Protein AF-A0A6L5XV43-F1 (afdb_monomer_lite)

Secondary structure (DSSP, 8-state):
------PPPHHHHHHHHTT---HHHHHHHHHHHHH-HHHHHHHHHTS----PPPPTTHHHHHHHHHHHHHHHHS-S--S-HHHHHHHHHHHHHHHHHHHHHHHHHHHTT----TTHHHHTTSSSSSSTTHHHHHHHHHHHHHHHHHHHHHHHHHHHHHHHHHHHHTT--

Foldseek 3Di:
DDPPVDADDPVLLVCVVVVNDDPVRVVVNVVRLVVDVVNVVVSVVPDDPPDDDDDPCPVVVVVVVVVVVVVVVPDVPPPPPVVVVVVVVVVVVCVVVVVVVVVVCCVVPNDDPPPVVVVVVVDVPPDVPPPVVVVVVVVVVVVVVVVVVVVVVVVVVVVVVVVVVVVVD

Sequence (169 aa):
MSQNNTHITQEELTRFHNNRLSEQELTTFLQHIAECTYCADQFAESFEPVLIPAPANLKEQILTKAKQKERISKPFRQVSAKKQFFLYSTKVCVAMCGALILLFTISSGSRPTIQALKEKKASVQTQKELETTKSFTSSINTSMNAFATQINNHMSSIVSDTAREKNAQ

Structure (mmCIF, N/CA/C/O backbone):
data_AF-A0A6L5XV43-F1
#
_entry.id   AF-A0A6L5XV43-F1
#
loop_
_atom_site.group_PDB
_atom_site.id
_atom_site.type_symbol
_atom_site.label_atom_id
_atom_site.label_alt_id
_atom_site.label_comp_id
_atom_site.label_asym_id
_atom_site.label_entity_id
_atom_site.label_seq_id
_atom_site.pdbx_PDB_ins_code
_atom_site.Cartn_x
_atom_site.Cartn_y
_atom_site.Cartn_z
_atom_site.occupancy
_atom_site.B_iso_or_equiv
_atom_site.auth_seq_id
_atom_site.auth_comp_id
_atom_site.auth_asym_id
_atom_site.auth_atom_id
_atom_site.pdbx_PDB_model_num
ATOM 1 N N . MET A 1 1 ? -6.920 -16.457 24.632 1.00 36.28 1 MET A N 1
ATOM 2 C CA . MET A 1 1 ? -7.268 -15.431 23.628 1.00 36.28 1 MET A CA 1
ATOM 3 C C . MET A 1 1 ? -8.355 -14.579 24.250 1.00 36.28 1 MET A C 1
ATOM 5 O O . MET A 1 1 ? -9.499 -15.009 24.299 1.00 36.28 1 MET A O 1
ATOM 9 N N . SER A 1 2 ? -7.966 -13.479 24.893 1.00 35.44 2 SER A N 1
ATOM 10 C CA . SER A 1 2 ? -8.874 -12.665 25.701 1.00 35.44 2 SER A CA 1
ATOM 11 C C . SER A 1 2 ? -9.707 -11.773 24.788 1.00 35.44 2 SER A C 1
ATOM 13 O O . SER A 1 2 ? -9.230 -10.740 24.331 1.00 35.44 2 SER A O 1
ATOM 15 N N . GLN A 1 3 ? -10.934 -12.205 24.501 1.00 43.88 3 GLN A N 1
ATOM 16 C CA . GLN A 1 3 ? -11.962 -11.359 23.907 1.00 43.88 3 GLN A CA 1
ATOM 17 C C . GLN A 1 3 ? -12.446 -10.387 24.987 1.00 43.88 3 GLN A C 1
ATOM 19 O O . GLN A 1 3 ? -13.280 -10.732 25.821 1.00 43.88 3 GLN A O 1
ATOM 24 N N . ASN A 1 4 ? -11.886 -9.180 25.004 1.00 49.28 4 ASN A N 1
ATOM 25 C CA . ASN A 1 4 ? -12.561 -8.061 25.644 1.00 49.28 4 ASN A CA 1
ATOM 26 C C . ASN A 1 4 ? -13.640 -7.592 24.661 1.00 49.28 4 ASN A C 1
ATOM 28 O O . ASN A 1 4 ? -13.325 -7.151 23.560 1.00 49.28 4 ASN A O 1
ATOM 32 N N . ASN A 1 5 ? -14.905 -7.745 25.057 1.00 58.88 5 ASN A N 1
ATOM 33 C CA . ASN A 1 5 ? -16.124 -7.418 24.304 1.00 58.88 5 ASN A CA 1
ATOM 34 C C . ASN A 1 5 ? -16.328 -5.903 24.094 1.00 58.88 5 ASN A C 1
ATOM 36 O O . ASN A 1 5 ? -17.422 -5.379 24.294 1.00 58.88 5 ASN A O 1
ATOM 40 N N . THR A 1 6 ? -15.277 -5.170 23.751 1.00 84.88 6 THR A N 1
ATOM 41 C CA . THR A 1 6 ? -15.334 -3.731 23.510 1.00 84.88 6 THR A CA 1
ATOM 42 C C . THR A 1 6 ? -15.011 -3.484 22.048 1.00 84.88 6 THR A C 1
ATOM 44 O O . THR A 1 6 ? -13.868 -3.647 21.625 1.00 84.88 6 THR A O 1
ATOM 47 N N . HIS A 1 7 ? -16.043 -3.143 21.278 1.00 91.69 7 HIS A N 1
ATOM 48 C CA . HIS A 1 7 ? -15.901 -2.654 19.911 1.00 91.69 7 HIS A CA 1
ATOM 49 C C . HIS A 1 7 ? -15.145 -1.322 19.890 1.00 91.69 7 HIS A C 1
ATOM 51 O O . HIS A 1 7 ? -15.158 -0.580 20.874 1.00 91.69 7 HIS A O 1
ATOM 57 N N . ILE A 1 8 ? -14.544 -1.009 18.743 1.00 93.06 8 ILE A N 1
ATOM 58 C CA . ILE A 1 8 ? -13.938 0.299 18.482 1.00 93.06 8 ILE A CA 1
ATOM 59 C C . ILE A 1 8 ? -14.972 1.406 18.695 1.00 93.06 8 ILE A C 1
ATOM 61 O O . ILE A 1 8 ? -16.092 1.353 18.181 1.00 93.06 8 ILE A O 1
ATOM 65 N N . THR A 1 9 ? -14.573 2.424 19.445 1.00 92.56 9 THR A N 1
ATOM 66 C CA . THR A 1 9 ? -15.394 3.598 19.732 1.00 92.56 9 THR A CA 1
ATOM 67 C C . THR A 1 9 ? -15.321 4.634 18.608 1.00 92.56 9 THR A C 1
ATOM 69 O O . THR A 1 9 ? -14.361 4.697 17.836 1.00 92.56 9 THR A O 1
ATOM 72 N N . GLN A 1 10 ? -16.318 5.521 18.543 1.00 90.75 10 GLN A N 1
ATOM 73 C CA . GLN A 1 10 ? -16.316 6.626 17.578 1.00 90.75 10 GLN A CA 1
ATOM 74 C C . GLN A 1 10 ? -15.136 7.590 17.793 1.00 90.75 10 GLN A C 1
ATOM 76 O O . GLN A 1 10 ? -14.631 8.183 16.838 1.00 90.75 10 GLN A O 1
ATOM 81 N N . GLU A 1 11 ? -14.676 7.743 19.036 1.00 92.75 11 GLU A N 1
ATOM 82 C CA . GLU A 1 11 ? -13.503 8.553 19.362 1.00 92.75 11 GLU A CA 1
ATOM 83 C C . GLU A 1 11 ? -12.230 7.944 18.766 1.00 92.75 11 GLU A C 1
ATOM 85 O O . GLU A 1 11 ? -11.471 8.645 18.099 1.00 92.75 11 GLU A O 1
ATOM 90 N N . GLU A 1 12 ? -12.022 6.634 18.919 1.00 92.88 12 GLU A N 1
ATOM 91 C CA . GLU A 1 12 ? -10.884 5.924 18.322 1.00 92.88 12 GLU A CA 1
ATOM 92 C C . GLU A 1 12 ? -10.909 5.983 16.793 1.00 92.88 12 GLU A C 1
ATOM 94 O O . GLU A 1 12 ? -9.882 6.256 16.169 1.00 92.88 12 GLU A O 1
ATOM 99 N N . LEU A 1 13 ? -12.087 5.818 16.185 1.00 93.81 13 LEU A N 1
ATOM 100 C CA . LEU A 1 13 ? -12.273 5.962 14.742 1.00 93.81 13 LEU A CA 1
ATOM 101 C C . LEU A 1 13 ? -11.951 7.389 14.264 1.00 93.81 13 LEU A C 1
ATOM 103 O O . LEU A 1 13 ? -11.279 7.587 13.253 1.00 93.81 13 LEU A O 1
ATOM 107 N N . THR A 1 14 ? -12.354 8.404 15.029 1.00 93.94 14 THR A N 1
ATOM 108 C CA . THR A 1 14 ? -12.025 9.809 14.744 1.00 93.94 14 THR A CA 1
ATOM 109 C C . THR A 1 14 ? -10.527 10.076 14.902 1.00 93.94 14 THR A C 1
ATOM 111 O O . THR A 1 14 ? -9.929 10.799 14.101 1.00 93.94 14 THR A O 1
ATOM 114 N N . ARG A 1 15 ? -9.879 9.480 15.909 1.00 95.75 15 ARG A N 1
ATOM 115 C CA . ARG A 1 15 ? -8.423 9.557 16.087 1.00 95.75 15 ARG A CA 1
ATOM 116 C C . ARG A 1 15 ? -7.684 8.886 14.932 1.00 95.75 15 ARG A C 1
ATOM 118 O O . ARG A 1 15 ? -6.665 9.427 14.507 1.00 95.75 15 ARG A O 1
ATOM 125 N N . PHE A 1 16 ? -8.199 7.777 14.399 1.00 95.19 16 PHE A N 1
ATOM 126 C CA . PHE A 1 16 ? -7.664 7.141 13.194 1.00 95.19 16 PHE A CA 1
ATOM 127 C C . PHE A 1 16 ? -7.714 8.096 11.992 1.00 95.19 16 PHE A C 1
ATOM 129 O O . PHE A 1 16 ? -6.670 8.391 11.413 1.00 95.19 16 PHE A O 1
ATOM 136 N N . HIS A 1 17 ? -8.889 8.655 11.673 1.00 93.75 17 HIS A N 1
ATOM 137 C CA . HIS A 1 17 ? -9.064 9.580 10.537 1.00 93.75 17 HIS A CA 1
ATOM 138 C C . HIS A 1 17 ? -8.174 10.825 10.630 1.00 93.75 17 HIS A C 1
ATOM 140 O O . HIS A 1 17 ? -7.662 11.313 9.626 1.00 93.75 17 HIS A O 1
ATOM 146 N N . ASN A 1 18 ? -7.928 11.310 11.848 1.00 94.81 18 ASN A N 1
ATOM 147 C CA . ASN A 1 18 ? -7.061 12.461 12.104 1.00 94.81 18 ASN A CA 1
ATOM 148 C C . ASN A 1 18 ? -5.573 12.103 12.276 1.00 94.81 18 ASN A C 1
ATOM 150 O O . ASN A 1 18 ? -4.780 12.973 12.647 1.00 94.81 18 ASN A O 1
ATOM 154 N N . ASN A 1 19 ? -5.184 10.844 12.048 1.00 94.69 19 ASN A N 1
ATOM 155 C CA . ASN A 1 19 ? -3.818 10.343 12.221 1.00 94.69 19 ASN A CA 1
ATOM 156 C C . ASN A 1 19 ? -3.237 10.645 13.625 1.00 94.69 19 ASN A C 1
ATOM 158 O O . ASN A 1 19 ? -2.100 11.096 13.776 1.00 94.69 19 ASN A O 1
ATOM 162 N N . ARG A 1 20 ? -4.059 10.448 14.667 1.00 96.62 20 ARG A N 1
ATOM 163 C CA . ARG A 1 20 ? -3.762 10.697 16.096 1.00 96.62 20 ARG A CA 1
ATOM 164 C C . ARG A 1 20 ? -3.582 9.418 16.923 1.00 96.62 20 ARG A C 1
ATOM 166 O O . ARG A 1 20 ? -3.559 9.484 18.154 1.00 96.62 20 ARG A O 1
ATOM 173 N N . LEU A 1 21 ? -3.495 8.263 16.272 1.00 95.12 21 LEU A N 1
ATOM 174 C CA . LEU A 1 21 ? -3.107 7.011 16.918 1.00 95.12 21 LEU A CA 1
ATOM 175 C C . LEU A 1 21 ? -1.580 6.894 16.903 1.00 95.12 21 LEU A C 1
ATOM 177 O O . LEU A 1 21 ? -0.943 7.155 15.883 1.00 95.12 21 LEU A O 1
ATOM 181 N N . SER A 1 22 ? -0.991 6.503 18.030 1.00 95.62 22 SER A N 1
ATOM 182 C CA . SER A 1 22 ? 0.401 6.047 18.067 1.00 95.62 22 SER A CA 1
ATOM 183 C C . SER A 1 22 ? 0.563 4.731 17.295 1.00 95.62 22 SER A C 1
ATOM 185 O O . SER A 1 22 ? -0.415 4.048 17.002 1.00 95.62 22 SER A O 1
ATOM 187 N N . GLU A 1 23 ? 1.795 4.331 16.979 1.00 94.81 23 GLU A N 1
ATOM 188 C CA . GLU A 1 23 ? 2.070 3.094 16.225 1.00 94.81 23 GLU A CA 1
ATOM 189 C C . GLU A 1 23 ? 1.497 1.834 16.905 1.00 94.81 23 GLU A C 1
ATOM 191 O O . GLU A 1 23 ? 0.937 0.952 16.249 1.00 94.81 23 GLU A O 1
ATOM 196 N N . GLN A 1 24 ? 1.584 1.773 18.236 1.00 94.12 24 GLN A N 1
ATOM 197 C CA . GLN A 1 24 ? 1.055 0.660 19.026 1.00 94.12 24 GLN A CA 1
ATOM 198 C C . GLN A 1 24 ? -0.479 0.654 19.047 1.00 94.12 24 GLN A C 1
ATOM 200 O O . GLN A 1 24 ? -1.097 -0.399 18.864 1.00 94.12 24 GLN A O 1
ATOM 205 N N . GLU A 1 25 ? -1.103 1.823 19.221 1.00 93.50 25 GLU A N 1
ATOM 206 C CA . GLU A 1 25 ? -2.562 1.967 19.167 1.00 93.50 25 GLU A CA 1
ATOM 207 C C . GLU A 1 25 ? -3.096 1.644 17.769 1.00 93.50 25 GLU A C 1
ATOM 209 O O . GLU A 1 25 ? -4.079 0.922 17.649 1.00 93.50 25 GLU A O 1
ATOM 214 N N . LEU A 1 26 ? -2.420 2.106 16.713 1.00 95.88 26 LEU A N 1
ATOM 215 C CA . LEU A 1 26 ? -2.771 1.814 15.325 1.00 95.88 26 LEU A CA 1
ATOM 216 C C . LEU A 1 26 ? -2.716 0.312 15.044 1.00 95.88 26 LEU A C 1
ATOM 218 O O . LEU A 1 26 ? -3.638 -0.236 14.449 1.00 95.88 26 LEU A O 1
ATOM 222 N N . THR A 1 27 ? -1.656 -0.362 15.493 1.00 95.81 27 THR A N 1
ATOM 223 C CA . THR A 1 27 ? -1.520 -1.815 15.325 1.00 95.81 27 THR A CA 1
ATOM 224 C C . THR A 1 27 ? -2.657 -2.551 16.027 1.00 95.81 27 THR A C 1
ATOM 226 O O . THR A 1 27 ? -3.279 -3.427 15.435 1.00 95.81 27 THR A O 1
ATOM 229 N N . THR A 1 28 ? -2.975 -2.163 17.263 1.00 94.50 28 THR A N 1
ATOM 230 C CA . THR A 1 28 ? -4.061 -2.773 18.048 1.00 94.50 28 THR A CA 1
ATOM 231 C C . THR A 1 28 ? -5.428 -2.524 17.407 1.00 94.50 28 THR A C 1
ATOM 233 O O . THR A 1 28 ? -6.231 -3.445 17.277 1.00 94.50 28 THR A O 1
ATOM 236 N N . PHE A 1 29 ? -5.670 -1.297 16.947 1.00 94.94 29 PHE A N 1
ATOM 237 C CA . PHE A 1 29 ? -6.881 -0.890 16.239 1.00 94.94 29 PHE A CA 1
ATOM 238 C C . PHE A 1 29 ? -7.085 -1.700 14.949 1.00 94.94 29 PHE A C 1
ATOM 240 O O . PHE A 1 29 ? -8.150 -2.278 14.740 1.00 94.94 29 PHE A O 1
ATOM 247 N N . LEU A 1 30 ? -6.050 -1.808 14.107 1.00 95.88 30 LEU A N 1
ATOM 248 C CA . LEU A 1 30 ? -6.112 -2.574 12.858 1.00 95.88 30 LEU A CA 1
ATOM 249 C C . LEU A 1 30 ? -6.240 -4.082 13.108 1.00 95.88 30 LEU A C 1
ATOM 251 O O . LEU A 1 30 ? -6.970 -4.756 12.383 1.00 95.88 30 LEU A O 1
ATOM 255 N N . GLN A 1 31 ? -5.575 -4.606 14.141 1.00 95.19 31 GLN A N 1
ATOM 256 C CA . GLN A 1 31 ? -5.718 -6.003 14.548 1.00 95.19 31 GLN A CA 1
ATOM 257 C C . GLN A 1 31 ? -7.163 -6.305 14.965 1.00 95.19 31 GLN A C 1
ATOM 259 O O . GLN A 1 31 ? -7.720 -7.315 14.544 1.00 95.19 31 GLN A O 1
ATOM 264 N N . HIS A 1 32 ? -7.797 -5.411 15.728 1.00 94.56 32 HIS A N 1
ATOM 265 C CA . HIS A 1 32 ? -9.196 -5.569 16.116 1.00 94.56 32 HIS A CA 1
ATOM 266 C C . HIS A 1 32 ? -10.133 -5.556 14.901 1.00 94.56 32 HIS A C 1
ATOM 268 O O . HIS A 1 32 ? -11.011 -6.409 14.807 1.00 94.56 32 HIS A O 1
ATOM 274 N N . ILE A 1 33 ? -9.930 -4.644 13.941 1.00 95.25 33 ILE A N 1
ATOM 275 C CA . ILE A 1 33 ? -10.708 -4.611 12.687 1.00 95.25 33 ILE A CA 1
ATOM 276 C C . ILE A 1 33 ? -10.562 -5.921 11.903 1.00 95.25 33 ILE A C 1
ATOM 278 O O . ILE A 1 33 ? -11.536 -6.406 11.335 1.00 95.25 33 ILE A O 1
ATOM 282 N N . ALA A 1 34 ? -9.370 -6.520 11.888 1.00 95.50 34 ALA A N 1
ATOM 283 C CA . ALA A 1 34 ? -9.138 -7.790 11.204 1.00 95.50 34 ALA A CA 1
ATOM 284 C C . ALA A 1 34 ? -9.872 -8.980 11.855 1.00 95.50 34 ALA A C 1
ATOM 286 O O . ALA A 1 34 ? -10.181 -9.955 11.172 1.00 95.50 34 ALA A O 1
ATOM 287 N N . GLU A 1 35 ? -10.148 -8.911 13.160 1.00 94.00 35 GLU A N 1
ATOM 288 C CA . GLU A 1 35 ? -10.776 -9.987 13.938 1.00 94.00 35 GLU A CA 1
ATOM 289 C C . GLU A 1 35 ? -12.278 -9.763 14.200 1.00 94.00 35 GLU A C 1
ATOM 291 O O . GLU A 1 35 ? -13.003 -10.720 14.477 1.00 94.00 35 GLU A O 1
ATOM 296 N N . CYS A 1 36 ? -12.769 -8.522 14.101 1.00 94.88 36 CYS A N 1
ATOM 297 C CA . CYS A 1 36 ? -14.148 -8.139 14.403 1.00 94.88 36 CYS A CA 1
ATOM 298 C C . CYS A 1 36 ? -14.886 -7.650 13.149 1.00 94.88 36 CYS A C 1
ATOM 300 O O . CYS A 1 36 ? -14.711 -6.512 12.713 1.00 94.88 36 CYS A O 1
ATOM 302 N N . THR A 1 37 ? -15.783 -8.484 12.612 1.00 94.12 37 THR A N 1
ATOM 303 C CA . THR A 1 37 ? -16.577 -8.172 11.407 1.00 94.12 37 THR A CA 1
ATOM 304 C C . THR A 1 37 ? -17.415 -6.905 11.558 1.00 94.12 37 THR A C 1
ATOM 306 O O . THR A 1 37 ? -17.404 -6.063 10.670 1.00 94.12 37 THR A O 1
ATOM 309 N N . TYR A 1 38 ? -18.062 -6.714 12.711 1.00 93.88 38 TYR A N 1
ATOM 310 C CA . TYR A 1 38 ? -18.840 -5.505 12.994 1.00 93.88 38 TYR A CA 1
ATOM 311 C C . TYR A 1 38 ? -17.991 -4.229 12.888 1.00 93.88 38 TYR A C 1
ATOM 313 O O . TYR A 1 38 ? -18.397 -3.252 12.263 1.00 93.88 38 TYR A O 1
ATOM 321 N N . CYS A 1 39 ? -16.791 -4.231 13.474 1.00 95.19 39 CYS A N 1
ATOM 322 C CA . CYS A 1 39 ? -15.900 -3.077 13.394 1.00 95.19 39 CYS A CA 1
ATOM 323 C C . CYS A 1 39 ? -15.315 -2.886 11.991 1.00 95.19 39 CYS A C 1
ATOM 325 O O . CYS A 1 39 ? -15.054 -1.748 11.617 1.00 95.19 39 CYS A O 1
ATOM 327 N N . ALA A 1 40 ? -15.131 -3.957 11.215 1.00 95.00 40 ALA A N 1
ATOM 328 C CA . ALA A 1 40 ? -14.724 -3.862 9.816 1.00 95.00 40 ALA A CA 1
ATOM 329 C C . ALA A 1 40 ? -15.791 -3.190 8.945 1.00 95.00 40 ALA A C 1
ATOM 331 O O . ALA A 1 40 ? -15.450 -2.311 8.153 1.00 95.00 40 ALA A O 1
ATOM 332 N N . ASP A 1 41 ? -17.063 -3.542 9.142 1.00 93.75 41 ASP A N 1
ATOM 333 C CA . ASP A 1 41 ? -18.182 -2.922 8.429 1.00 93.75 41 ASP A CA 1
ATOM 334 C C . ASP A 1 41 ? -18.299 -1.434 8.797 1.00 93.75 41 ASP A C 1
ATOM 336 O O . ASP A 1 41 ? -18.247 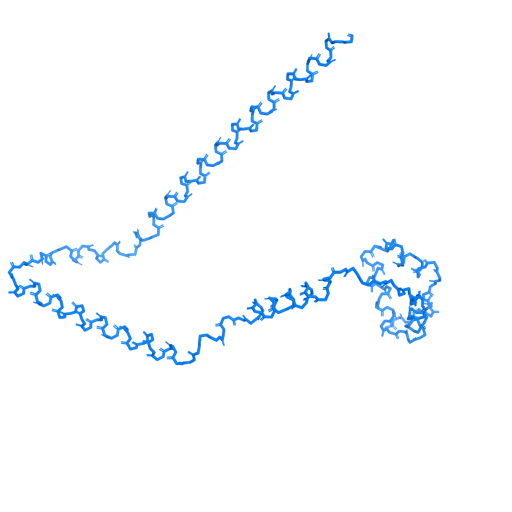-0.573 7.919 1.00 93.75 41 ASP A O 1
ATOM 340 N N . GLN A 1 42 ? -18.305 -1.109 10.097 1.00 92.56 42 GLN A N 1
ATOM 341 C CA . GLN A 1 42 ? -18.317 0.283 10.575 1.00 92.56 42 GLN A CA 1
ATOM 342 C C . GLN A 1 42 ? -17.116 1.094 10.064 1.00 92.56 42 GLN A C 1
ATOM 344 O O . GLN A 1 42 ? -17.238 2.274 9.735 1.00 92.56 42 GLN A O 1
ATOM 349 N N . PHE A 1 43 ? -15.934 0.478 9.999 1.00 94.56 43 PHE A N 1
ATOM 350 C CA . PHE A 1 43 ? -14.735 1.117 9.467 1.00 94.56 43 PHE A CA 1
ATOM 351 C C . PHE A 1 43 ? -14.866 1.405 7.969 1.00 94.56 43 PHE A C 1
ATOM 353 O O . PHE A 1 43 ? -14.519 2.503 7.536 1.00 94.56 43 PHE A O 1
ATOM 360 N N . ALA A 1 44 ? -15.395 0.463 7.185 1.00 92.50 44 ALA A N 1
ATOM 361 C CA . ALA A 1 44 ? -15.633 0.651 5.757 1.00 92.50 44 ALA A CA 1
ATOM 362 C C . ALA A 1 44 ? -16.658 1.764 5.489 1.00 92.50 44 ALA A C 1
ATOM 364 O O . ALA A 1 44 ? -16.420 2.618 4.635 1.00 92.50 44 ALA A O 1
ATOM 365 N N . GLU A 1 45 ? -17.749 1.799 6.257 1.00 91.38 45 GLU A N 1
ATOM 366 C CA . GLU A 1 45 ? -18.775 2.847 6.172 1.00 91.38 45 GLU A CA 1
ATOM 367 C C . GLU A 1 45 ? -18.255 4.230 6.583 1.00 91.38 45 GLU A C 1
ATOM 369 O O . GLU A 1 45 ? -18.768 5.248 6.125 1.00 91.38 45 GLU A O 1
ATOM 374 N N . SER A 1 46 ? -17.204 4.288 7.406 1.00 90.62 46 SER A N 1
ATOM 375 C CA . SER A 1 46 ? -16.617 5.555 7.852 1.00 90.62 46 SER A CA 1
ATOM 376 C C . SER A 1 46 ? -15.887 6.339 6.755 1.00 90.62 46 SER A C 1
ATOM 378 O O . SER A 1 46 ? -15.549 7.506 6.961 1.00 90.62 46 SER A O 1
ATOM 380 N N . PHE A 1 47 ? -15.624 5.725 5.598 1.00 88.81 47 PHE A N 1
ATOM 381 C CA . PHE A 1 47 ? -15.042 6.413 4.452 1.00 88.81 47 PHE A CA 1
ATOM 382 C C . PHE A 1 47 ? -16.142 7.014 3.580 1.00 88.81 47 PHE A C 1
ATOM 384 O O . PHE A 1 47 ? -16.818 6.310 2.831 1.00 88.81 47 PHE A O 1
ATOM 391 N N . GLU A 1 48 ? -16.272 8.339 3.607 1.00 77.50 48 GLU A N 1
ATOM 392 C CA . GLU A 1 48 ? -17.091 9.026 2.612 1.00 77.50 48 GLU A CA 1
ATOM 393 C C . GLU A 1 48 ? -16.441 8.907 1.221 1.00 77.50 48 GLU A C 1
ATOM 395 O O . GLU A 1 48 ? -15.238 9.164 1.075 1.00 77.50 48 GLU A O 1
ATOM 400 N N . PRO A 1 49 ? -17.204 8.567 0.164 1.00 69.12 49 PRO A N 1
ATOM 401 C CA . PRO A 1 49 ? -16.708 8.562 -1.204 1.00 69.12 49 PRO A CA 1
ATOM 402 C C . PRO A 1 49 ? -16.569 10.005 -1.705 1.00 69.12 49 PRO A C 1
ATOM 404 O O . PRO A 1 49 ? -17.331 10.477 -2.549 1.00 69.12 49 PRO A O 1
ATOM 407 N N . VAL A 1 50 ? -15.583 10.733 -1.187 1.00 74.75 50 VAL A N 1
ATOM 408 C CA . VAL A 1 50 ? -15.236 12.059 -1.692 1.00 74.75 50 VAL A CA 1
ATOM 409 C C . VAL A 1 50 ? -14.514 11.877 -3.026 1.00 74.75 50 VAL A C 1
ATOM 411 O O . VAL A 1 50 ? -13.302 11.672 -3.101 1.00 74.75 50 VAL A O 1
ATOM 414 N N . LEU A 1 51 ? -15.284 11.923 -4.110 1.00 79.88 51 LEU A N 1
ATOM 415 C CA . LEU A 1 51 ? -14.772 11.850 -5.474 1.00 79.88 51 LEU A CA 1
ATOM 416 C C . LEU A 1 51 ? -14.230 13.221 -5.890 1.00 79.88 51 LEU A C 1
ATOM 418 O O . LEU A 1 51 ? -14.946 14.047 -6.452 1.00 79.88 51 LEU A O 1
ATOM 422 N N . ILE A 1 52 ? -12.947 13.462 -5.627 1.00 85.19 52 ILE A N 1
ATOM 423 C CA . ILE A 1 52 ? -12.232 14.592 -6.229 1.00 85.19 52 ILE A CA 1
ATOM 424 C C . ILE A 1 52 ? -11.743 14.225 -7.639 1.00 85.19 52 ILE A C 1
ATOM 426 O O . ILE A 1 52 ? -11.280 13.100 -7.859 1.00 85.19 52 ILE A O 1
ATOM 430 N N . PRO A 1 53 ? -11.814 15.149 -8.615 1.00 84.94 53 PRO A N 1
ATOM 431 C CA . PRO A 1 53 ? -11.250 14.907 -9.933 1.00 84.94 53 PRO A CA 1
ATOM 432 C C . PRO A 1 53 ? -9.735 14.717 -9.819 1.00 84.94 53 PRO A C 1
ATOM 434 O O . PRO A 1 53 ? -9.034 15.496 -9.170 1.00 84.94 53 PRO A O 1
ATOM 437 N N . ALA A 1 54 ? -9.223 13.674 -10.470 1.00 86.50 54 ALA A N 1
ATOM 438 C CA . ALA A 1 54 ? -7.792 13.423 -10.502 1.00 86.50 54 ALA A CA 1
ATOM 439 C C . ALA A 1 54 ? -7.059 14.575 -11.224 1.00 86.50 54 ALA A C 1
ATOM 441 O O . ALA A 1 54 ? -7.508 15.004 -12.291 1.00 86.50 54 ALA A O 1
ATOM 442 N N . PRO A 1 55 ? -5.918 15.057 -10.698 1.00 87.25 55 PRO A N 1
ATOM 443 C CA . PRO A 1 55 ? -5.101 16.046 -11.390 1.00 87.25 55 PRO A CA 1
ATOM 444 C C . PRO A 1 55 ? -4.612 15.516 -12.747 1.00 87.25 55 PRO A C 1
ATOM 446 O O . PRO A 1 55 ? -4.415 14.310 -12.939 1.00 87.25 55 PRO A O 1
ATOM 449 N N . ALA A 1 56 ? -4.391 16.431 -13.694 1.00 87.81 56 ALA A N 1
ATOM 450 C CA . ALA A 1 56 ? -3.927 16.089 -15.035 1.00 87.81 56 ALA A CA 1
ATOM 451 C C . ALA A 1 56 ? -2.623 15.270 -14.992 1.00 87.81 56 A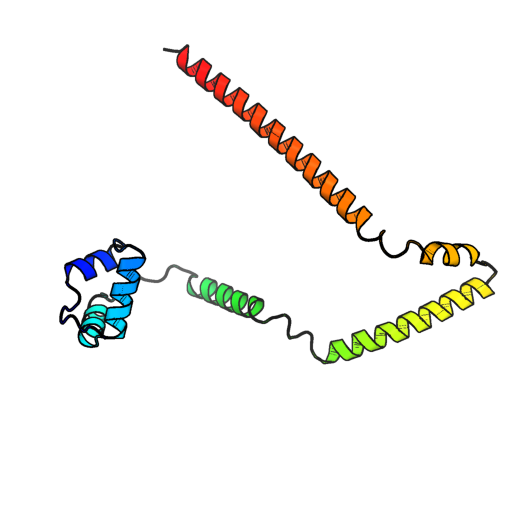LA A C 1
ATOM 453 O O . ALA A 1 56 ? -1.725 15.530 -14.190 1.00 87.81 56 ALA A O 1
ATOM 454 N N . ASN A 1 57 ? -2.505 14.289 -15.886 1.00 85.19 57 ASN A N 1
ATOM 455 C CA . ASN A 1 57 ? -1.356 13.387 -16.010 1.00 85.19 57 ASN A CA 1
ATOM 456 C C . ASN A 1 57 ? -1.099 12.435 -14.820 1.00 85.19 57 ASN A C 1
ATOM 458 O O . ASN A 1 57 ? -0.045 11.793 -14.775 1.00 85.19 57 ASN A O 1
ATOM 462 N N . LEU A 1 58 ? -2.000 12.327 -13.830 1.00 91.06 58 LEU A N 1
ATOM 463 C CA . LEU A 1 58 ? -1.802 11.421 -12.688 1.00 91.06 58 LEU A CA 1
ATOM 464 C C . LEU A 1 58 ? -1.732 9.952 -13.134 1.00 91.06 58 LEU A C 1
ATOM 466 O O . LEU A 1 58 ? -0.868 9.198 -12.685 1.00 91.06 58 LEU A O 1
ATOM 470 N N . LYS A 1 59 ? -2.608 9.555 -14.062 1.00 89.31 59 LYS A N 1
ATOM 471 C CA . LYS A 1 59 ? -2.666 8.196 -14.614 1.00 89.31 59 LYS A CA 1
ATOM 472 C C . LYS A 1 59 ? -1.344 7.815 -15.278 1.00 89.31 59 LYS A C 1
ATOM 474 O O . LYS A 1 59 ? -0.775 6.766 -14.982 1.00 89.31 59 LYS A O 1
ATOM 479 N N . GLU A 1 60 ? -0.839 8.672 -16.153 1.00 88.94 60 GLU A N 1
ATOM 480 C CA . GLU A 1 60 ? 0.381 8.459 -16.926 1.00 88.94 60 GLU A CA 1
ATOM 481 C C . GLU A 1 60 ? 1.595 8.359 -15.997 1.00 88.94 60 GLU A C 1
ATOM 483 O O . GLU A 1 60 ? 2.429 7.462 -16.155 1.00 88.94 60 GLU A O 1
ATOM 488 N N . GLN A 1 61 ? 1.666 9.223 -14.980 1.00 88.00 61 GLN A N 1
ATOM 489 C CA . GLN A 1 61 ? 2.738 9.214 -13.984 1.00 88.00 61 GLN A CA 1
ATOM 490 C C . GLN A 1 61 ? 2.722 7.950 -13.118 1.00 88.00 61 GLN A C 1
ATOM 492 O O . GLN A 1 61 ? 3.776 7.335 -12.923 1.00 88.00 61 GLN A O 1
ATOM 497 N N . ILE A 1 62 ? 1.550 7.518 -12.638 1.00 89.88 62 ILE A N 1
ATOM 498 C CA . ILE A 1 62 ? 1.412 6.277 -11.862 1.00 89.88 62 ILE A CA 1
ATOM 499 C C . ILE A 1 62 ? 1.798 5.072 -12.719 1.00 89.88 62 ILE A C 1
ATOM 501 O O . ILE A 1 62 ? 2.611 4.258 -12.287 1.00 89.88 62 ILE A O 1
ATOM 505 N N . LEU A 1 63 ? 1.281 4.967 -13.948 1.00 89.81 63 LEU A N 1
ATOM 506 C CA . LEU A 1 63 ? 1.592 3.853 -14.849 1.00 89.81 63 LEU A CA 1
ATOM 507 C C . LEU A 1 63 ? 3.082 3.790 -15.190 1.00 89.81 63 LEU A C 1
ATOM 509 O O . LEU A 1 63 ? 3.663 2.705 -15.240 1.00 89.81 63 LEU A O 1
ATOM 513 N N . THR A 1 64 ? 3.716 4.943 -15.398 1.00 88.25 64 THR A N 1
ATOM 514 C CA . THR A 1 64 ? 5.153 5.018 -15.677 1.00 88.25 64 THR A CA 1
ATOM 515 C C . THR A 1 64 ? 5.970 4.561 -14.467 1.00 88.25 64 THR A C 1
ATOM 517 O O . THR A 1 64 ? 6.841 3.700 -14.611 1.00 88.25 64 THR A O 1
ATOM 520 N N . LYS A 1 65 ? 5.649 5.048 -13.259 1.00 86.06 65 LYS A N 1
ATOM 521 C CA . LYS A 1 65 ? 6.333 4.647 -12.016 1.00 86.06 65 LYS A CA 1
ATOM 522 C C . LYS A 1 65 ? 6.071 3.185 -11.636 1.00 86.06 65 LYS A C 1
ATOM 524 O O . LYS A 1 65 ? 6.991 2.501 -11.194 1.00 86.06 65 LYS A O 1
ATOM 529 N N . ALA A 1 66 ? 4.862 2.668 -11.855 1.00 85.56 66 ALA A N 1
ATOM 530 C CA . ALA A 1 66 ? 4.523 1.265 -11.616 1.00 85.56 66 ALA A CA 1
ATOM 531 C C . ALA A 1 66 ? 5.314 0.328 -12.544 1.00 85.56 66 ALA A C 1
ATOM 533 O O . ALA A 1 66 ? 5.940 -0.624 -12.074 1.00 85.56 66 ALA A O 1
ATOM 534 N N . LYS A 1 67 ? 5.386 0.650 -13.844 1.00 78.94 67 LYS A N 1
ATOM 535 C CA . LYS A 1 67 ? 6.221 -0.080 -14.815 1.00 78.94 67 LYS A CA 1
ATOM 536 C C . LYS A 1 67 ? 7.710 0.008 -14.478 1.00 78.94 67 LYS A C 1
ATOM 538 O O . LYS A 1 67 ? 8.440 -0.963 -14.658 1.00 78.94 67 LYS A O 1
ATOM 543 N N . GLN A 1 68 ? 8.183 1.151 -13.983 1.00 75.31 68 GLN A N 1
ATOM 544 C CA . GLN A 1 68 ? 9.564 1.300 -13.519 1.00 75.31 68 GLN A CA 1
ATOM 545 C C . GLN A 1 68 ? 9.845 0.418 -12.294 1.00 75.31 68 GLN A C 1
ATOM 547 O O . GLN A 1 68 ? 10.863 -0.270 -12.272 1.00 75.31 68 GLN A O 1
ATOM 552 N N . LYS A 1 69 ? 8.933 0.368 -11.315 1.00 65.81 69 LYS A N 1
ATOM 553 C CA . LYS A 1 69 ? 9.044 -0.527 -10.154 1.00 65.81 69 LYS A CA 1
ATOM 554 C C . LYS A 1 69 ? 9.095 -1.994 -10.583 1.00 65.81 69 LYS A C 1
ATOM 556 O O . LYS A 1 69 ? 9.939 -2.722 -10.082 1.00 65.81 69 LYS A O 1
ATOM 561 N N . GLU A 1 70 ? 8.288 -2.400 -11.564 1.00 61.38 70 GLU A N 1
ATOM 562 C CA . GLU A 1 70 ? 8.321 -3.751 -12.146 1.00 61.38 70 GLU A CA 1
ATOM 563 C C . GLU A 1 70 ? 9.654 -4.070 -12.852 1.00 61.38 70 GLU A C 1
ATOM 565 O O . GLU A 1 70 ? 10.125 -5.207 -12.843 1.00 61.38 70 GLU A O 1
ATOM 570 N N . ARG A 1 71 ? 10.302 -3.065 -13.453 1.00 59.00 71 ARG A N 1
ATOM 571 C CA . ARG A 1 71 ? 11.638 -3.212 -14.056 1.00 59.00 71 ARG A CA 1
ATOM 572 C C . ARG A 1 71 ? 12.755 -3.341 -13.021 1.00 59.00 71 ARG A C 1
ATOM 574 O O . ARG A 1 71 ? 13.756 -3.977 -13.325 1.00 59.00 71 ARG A O 1
ATOM 581 N N . ILE A 1 72 ? 12.589 -2.745 -11.841 1.00 59.06 72 ILE A N 1
ATOM 582 C CA . ILE A 1 72 ? 13.569 -2.789 -10.744 1.00 59.06 72 ILE A CA 1
ATOM 583 C C . ILE A 1 72 ? 13.376 -4.050 -9.883 1.00 59.06 72 ILE A C 1
ATOM 585 O O . ILE A 1 72 ? 14.352 -4.625 -9.412 1.00 59.06 72 ILE A O 1
ATOM 589 N N . SER A 1 73 ? 12.131 -4.498 -9.686 1.00 56.62 73 SER A N 1
ATOM 590 C CA . SER A 1 73 ? 11.796 -5.675 -8.871 1.00 56.62 73 SER A CA 1
ATOM 591 C C . SER A 1 73 ? 11.950 -7.001 -9.607 1.00 56.62 73 SER A C 1
ATOM 593 O O . SER A 1 73 ? 12.087 -8.043 -8.967 1.00 56.62 73 SER A O 1
ATOM 595 N N . LYS A 1 74 ? 11.976 -6.991 -10.944 1.00 52.25 74 LYS A N 1
ATOM 596 C CA . LYS A 1 74 ? 12.573 -8.100 -11.679 1.00 52.25 74 LYS A CA 1
ATOM 597 C C . LYS A 1 74 ? 14.069 -8.045 -11.355 1.00 52.25 74 LYS A C 1
ATOM 599 O O . LYS A 1 74 ? 14.724 -7.117 -11.835 1.00 52.25 74 LYS A O 1
ATOM 604 N N . PRO A 1 75 ? 14.650 -9.010 -10.600 1.00 51.31 75 PRO A N 1
ATOM 605 C CA . PRO A 1 75 ? 16.097 -9.164 -10.646 1.00 51.31 75 PRO A CA 1
ATOM 606 C C . PRO A 1 75 ? 16.455 -9.254 -12.123 1.00 51.31 75 PRO A C 1
ATOM 608 O O . PRO A 1 75 ? 15.625 -9.698 -12.918 1.00 51.31 75 PRO A O 1
ATOM 611 N N . PHE A 1 76 ? 17.644 -8.808 -12.492 1.00 52.84 76 PHE A N 1
ATOM 612 C CA . PHE A 1 76 ? 18.246 -8.919 -13.817 1.00 52.84 76 PHE A CA 1
ATOM 613 C C . PHE A 1 76 ? 18.227 -10.382 -14.339 1.00 52.84 76 PHE A C 1
ATOM 615 O O . PHE A 1 76 ? 19.233 -11.065 -14.457 1.00 52.84 76 PHE A O 1
ATOM 622 N N . ARG A 1 77 ? 17.035 -10.902 -14.628 1.00 52.25 77 ARG A N 1
ATOM 623 C CA . ARG A 1 77 ? 16.661 -12.282 -14.949 1.00 52.25 77 ARG A CA 1
ATOM 624 C C . ARG A 1 77 ? 16.056 -12.307 -16.346 1.00 52.25 77 ARG A C 1
ATOM 626 O O . ARG A 1 77 ? 15.209 -13.125 -16.673 1.00 52.25 77 ARG A O 1
ATOM 633 N N . GLN A 1 78 ? 16.514 -11.378 -17.178 1.00 50.06 78 GLN A N 1
ATOM 634 C CA . GLN A 1 78 ? 16.459 -11.486 -18.626 1.00 50.06 78 GLN A CA 1
ATOM 635 C C . GLN A 1 78 ? 17.803 -11.098 -19.252 1.00 50.06 78 GLN A C 1
ATOM 637 O O . GLN A 1 78 ? 17.869 -10.570 -20.359 1.00 50.06 78 GLN A O 1
ATOM 642 N N . VAL A 1 79 ? 18.916 -11.477 -18.615 1.00 51.50 79 VAL A N 1
ATOM 643 C CA . VAL A 1 79 ? 20.024 -11.991 -19.429 1.00 51.50 79 VAL A CA 1
ATOM 644 C C . VAL A 1 79 ? 19.534 -13.325 -19.967 1.00 51.50 79 VAL A C 1
ATOM 646 O O . VAL A 1 79 ? 19.626 -14.353 -19.309 1.00 51.50 79 VAL A O 1
ATOM 649 N N . SER A 1 80 ? 18.876 -13.249 -21.125 1.00 53.78 80 SER A N 1
ATOM 650 C CA . SER A 1 80 ? 18.387 -14.378 -21.911 1.00 53.78 80 SER A CA 1
ATOM 651 C C . SER A 1 80 ? 19.386 -15.534 -21.837 1.00 53.78 80 SER A C 1
ATOM 653 O O . SER A 1 80 ? 20.572 -15.297 -22.061 1.00 53.78 80 SER A O 1
ATOM 655 N N . ALA A 1 81 ? 18.930 -16.763 -21.561 1.00 57.31 81 ALA A N 1
ATOM 656 C CA . ALA A 1 81 ? 19.763 -17.976 -21.505 1.00 57.31 81 ALA A CA 1
ATOM 657 C C . ALA A 1 81 ? 20.736 -18.100 -22.698 1.00 57.31 81 ALA A C 1
ATOM 659 O O . ALA A 1 81 ? 21.831 -18.644 -22.580 1.00 57.31 81 ALA A O 1
ATOM 660 N N . LYS A 1 82 ? 20.384 -17.485 -23.833 1.00 57.19 82 LYS A N 1
ATOM 661 C CA . LYS A 1 82 ? 21.231 -17.330 -25.019 1.00 57.19 82 LYS A CA 1
ATOM 662 C C . LYS A 1 82 ? 22.581 -16.655 -24.715 1.00 57.19 82 LYS A C 1
ATOM 664 O O . LYS A 1 82 ? 23.599 -17.106 -25.219 1.00 57.19 82 LYS A O 1
ATOM 669 N N . LYS A 1 83 ? 22.641 -15.631 -23.854 1.00 58.56 83 LYS A N 1
ATOM 670 C CA . LYS A 1 83 ? 23.887 -14.915 -23.511 1.00 58.56 83 LYS A CA 1
ATOM 671 C C . LYS A 1 83 ? 24.844 -15.723 -22.626 1.00 58.56 83 LYS A C 1
ATOM 673 O O . LYS A 1 83 ? 26.040 -15.455 -22.673 1.00 58.56 83 LYS A O 1
ATOM 678 N N . GLN A 1 84 ? 24.372 -16.719 -21.868 1.00 60.59 84 GLN A N 1
ATOM 679 C CA . GLN A 1 84 ? 25.259 -17.594 -21.086 1.00 60.59 84 GLN A CA 1
ATOM 680 C C . GLN A 1 84 ? 26.128 -18.469 -22.006 1.00 60.59 84 GLN A C 1
ATOM 682 O O . GLN A 1 84 ? 27.332 -18.584 -21.780 1.00 60.59 84 GLN A O 1
ATOM 687 N N . PHE A 1 85 ? 25.550 -18.988 -23.096 1.00 64.81 85 PHE A N 1
ATOM 688 C CA . PHE A 1 85 ? 26.297 -19.722 -24.126 1.00 64.81 85 PHE A CA 1
ATOM 689 C C . PHE A 1 85 ? 27.321 -18.833 -24.849 1.00 64.81 85 PHE A C 1
ATOM 691 O O . PHE A 1 85 ? 28.461 -19.250 -25.066 1.00 64.81 85 PHE A O 1
ATOM 698 N N . PHE A 1 86 ? 26.953 -17.584 -25.161 1.00 70.81 86 PHE A N 1
ATOM 699 C CA . PHE A 1 86 ? 27.877 -16.629 -25.783 1.00 70.81 86 PHE A CA 1
ATOM 700 C C . PHE A 1 86 ? 29.036 -16.243 -24.853 1.00 70.81 86 PHE A C 1
ATOM 702 O O . PHE A 1 86 ? 30.183 -16.258 -25.285 1.00 70.81 86 PHE A O 1
ATOM 709 N N . LEU A 1 87 ? 28.782 -15.964 -23.568 1.00 70.12 87 LEU A N 1
ATOM 710 C CA . LEU A 1 87 ? 29.840 -15.591 -22.618 1.00 70.12 87 LEU A CA 1
ATOM 711 C C . LEU A 1 87 ? 30.842 -16.727 -22.357 1.00 70.12 87 LEU A C 1
ATOM 713 O O . LEU A 1 87 ? 32.026 -16.455 -22.148 1.00 70.12 87 LEU A O 1
ATOM 717 N N . TYR A 1 88 ? 30.391 -17.986 -22.383 1.00 71.94 88 TYR A N 1
ATOM 718 C CA . TYR A 1 88 ? 31.280 -19.143 -22.256 1.00 71.94 88 TYR A CA 1
ATOM 719 C C . TYR A 1 88 ? 32.157 -19.324 -23.504 1.00 71.94 88 TYR A C 1
ATOM 721 O O . TYR A 1 88 ? 33.375 -19.450 -23.389 1.00 71.94 88 TYR A O 1
ATOM 729 N N . SER A 1 89 ? 31.558 -19.229 -24.694 1.00 77.62 89 SER A N 1
ATOM 730 C CA . SER A 1 89 ? 32.275 -19.360 -25.972 1.00 77.62 89 SER A CA 1
ATOM 731 C C . SER A 1 89 ? 33.315 -18.248 -26.166 1.00 77.62 89 SER A C 1
ATOM 733 O O . SER A 1 89 ? 34.434 -18.512 -26.605 1.00 77.62 89 SER A O 1
ATOM 735 N N . THR A 1 90 ? 33.007 -17.015 -25.743 1.00 83.31 90 THR A N 1
ATOM 736 C CA . THR A 1 90 ? 33.946 -15.885 -25.813 1.00 83.31 90 THR A CA 1
ATOM 737 C C . THR A 1 90 ? 35.210 -16.119 -24.986 1.00 83.31 90 THR A C 1
ATOM 739 O O . THR A 1 90 ? 36.286 -15.736 -25.434 1.00 83.31 90 THR A O 1
ATOM 742 N N . LYS A 1 91 ? 35.138 -16.777 -23.815 1.00 85.62 91 LYS A N 1
ATOM 743 C CA . LYS A 1 91 ? 36.346 -17.078 -23.019 1.00 85.62 91 LYS A CA 1
ATOM 744 C C . LYS A 1 91 ? 37.344 -17.936 -23.801 1.00 85.62 91 LYS A C 1
ATOM 746 O O . LYS A 1 91 ? 38.540 -17.654 -23.771 1.00 85.62 91 LYS A O 1
ATOM 751 N N . VAL A 1 92 ? 36.846 -18.952 -24.505 1.00 88.56 92 VAL A N 1
ATOM 752 C CA . VAL A 1 92 ? 37.679 -19.871 -25.290 1.00 88.56 92 VAL A CA 1
ATOM 753 C C . VAL A 1 92 ? 38.253 -19.161 -26.514 1.00 88.56 92 VAL A C 1
ATOM 755 O O . VAL A 1 92 ? 39.458 -19.234 -26.736 1.00 88.56 92 VAL A O 1
ATOM 758 N N . CYS A 1 93 ? 37.435 -18.399 -27.250 1.00 89.44 93 CYS A N 1
ATOM 759 C CA . CYS A 1 93 ? 37.906 -17.621 -28.398 1.00 89.44 93 CYS A CA 1
ATOM 760 C C . CYS A 1 93 ? 38.968 -16.584 -28.001 1.00 89.44 93 CYS A C 1
ATOM 762 O O . CYS A 1 93 ? 39.977 -16.458 -28.684 1.00 89.44 93 CYS A O 1
ATOM 764 N N . VAL A 1 94 ? 38.790 -15.880 -26.877 1.00 93.81 94 VAL A N 1
ATOM 765 C CA . VAL A 1 94 ? 39.774 -14.903 -26.379 1.00 93.81 94 VAL A CA 1
ATOM 766 C C . VAL A 1 94 ? 41.086 -15.586 -25.987 1.00 93.81 94 VAL A C 1
ATOM 768 O O . VAL A 1 94 ? 42.150 -15.063 -26.308 1.00 93.81 94 VAL A O 1
ATOM 771 N N . ALA A 1 95 ? 41.037 -16.757 -25.344 1.00 91.12 95 ALA A N 1
ATOM 772 C CA . ALA A 1 95 ? 42.240 -17.519 -25.006 1.00 91.12 95 ALA A CA 1
ATOM 773 C C . ALA A 1 95 ? 42.975 -18.027 -26.259 1.00 91.12 95 ALA A C 1
ATOM 775 O O . ALA A 1 95 ? 44.192 -17.887 -26.347 1.00 91.12 95 ALA A O 1
ATOM 776 N N . MET A 1 96 ? 42.236 -18.554 -27.242 1.00 94.38 96 MET A N 1
ATOM 777 C CA . MET A 1 96 ? 42.770 -18.988 -28.539 1.00 94.38 96 MET A CA 1
ATOM 778 C C . MET A 1 96 ? 43.426 -17.830 -29.294 1.00 94.38 96 MET A C 1
ATOM 780 O O . MET A 1 96 ? 44.606 -17.906 -29.626 1.00 94.38 96 MET A O 1
ATOM 784 N N . CYS A 1 97 ? 4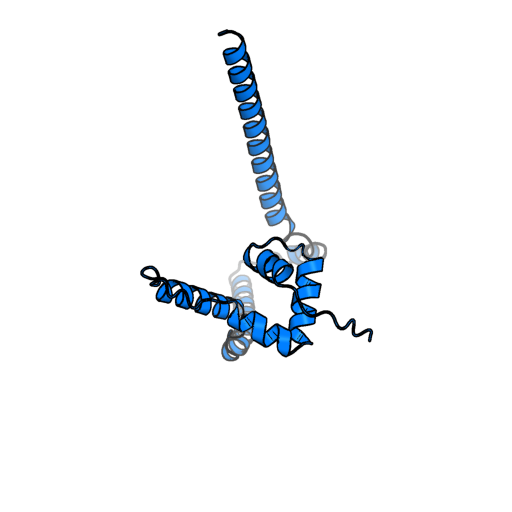2.706 -16.724 -29.496 1.00 92.12 97 CYS A N 1
ATOM 785 C CA . CYS A 1 97 ? 43.257 -15.534 -30.140 1.00 92.12 97 CYS A CA 1
ATOM 786 C C . CYS A 1 97 ? 44.465 -14.988 -29.367 1.00 92.12 97 CYS A C 1
ATOM 788 O O . CYS A 1 97 ? 45.467 -14.640 -29.978 1.00 92.12 97 CYS A O 1
ATOM 790 N N . GLY A 1 98 ? 44.412 -14.962 -28.031 1.00 93.12 98 GLY A N 1
ATOM 791 C CA . GLY A 1 98 ? 45.526 -14.528 -27.188 1.00 93.12 98 GLY A CA 1
ATOM 792 C C . GLY A 1 98 ? 46.770 -15.405 -27.340 1.00 93.12 98 GLY A C 1
ATOM 793 O O . GLY A 1 98 ? 47.874 -14.877 -27.452 1.00 93.12 98 GLY A O 1
ATOM 794 N N . ALA A 1 99 ? 46.604 -16.728 -27.404 1.00 89.88 99 ALA A N 1
ATOM 795 C CA . ALA A 1 99 ? 47.700 -17.664 -27.637 1.00 89.88 99 ALA A CA 1
ATOM 796 C C . ALA A 1 99 ? 48.307 -17.493 -29.035 1.00 89.88 99 ALA A C 1
ATOM 798 O O . ALA A 1 99 ? 49.527 -17.478 -29.162 1.00 89.88 99 ALA A O 1
ATOM 799 N N . LEU A 1 100 ? 47.476 -17.305 -30.065 1.00 90.44 100 LEU A N 1
ATOM 800 C CA . LEU A 1 100 ? 47.941 -17.058 -31.433 1.00 90.44 100 LEU A CA 1
ATOM 801 C C . LEU A 1 100 ? 48.683 -15.724 -31.552 1.00 90.44 100 LEU A C 1
ATOM 803 O O . LEU A 1 100 ? 49.753 -15.680 -32.151 1.00 90.44 100 LEU A O 1
ATOM 807 N N . ILE A 1 101 ? 48.163 -14.659 -30.935 1.00 90.06 101 ILE A N 1
ATOM 808 C CA . ILE A 1 101 ? 48.836 -13.356 -30.875 1.00 90.06 101 ILE A CA 1
ATOM 809 C C . ILE A 1 101 ? 50.184 -13.499 -30.164 1.00 90.06 101 ILE A C 1
ATOM 811 O O . ILE A 1 101 ? 51.189 -13.023 -30.679 1.00 90.06 101 ILE A O 1
ATOM 815 N N . LEU A 1 102 ? 50.233 -14.189 -29.019 1.00 86.44 102 LEU A N 1
ATOM 816 C CA . LEU A 1 102 ? 51.474 -14.419 -28.276 1.00 86.44 102 LEU A CA 1
ATOM 817 C C . LEU A 1 102 ? 52.490 -15.248 -29.078 1.00 86.44 102 LEU A C 1
ATOM 819 O O . LEU A 1 102 ? 53.681 -14.950 -29.071 1.00 86.44 102 LEU A O 1
ATOM 823 N N . LEU A 1 103 ? 52.038 -16.286 -29.781 1.00 85.25 103 LEU A N 1
ATOM 824 C CA . LEU A 1 103 ? 52.905 -17.114 -30.616 1.00 85.25 103 LEU A CA 1
ATOM 825 C C . LEU A 1 103 ? 53.461 -16.305 -31.796 1.00 85.25 103 LEU A C 1
ATOM 827 O O . LEU A 1 103 ? 54.647 -16.392 -32.111 1.00 85.25 103 LEU A O 1
ATOM 831 N N . PHE A 1 104 ? 52.615 -15.479 -32.412 1.00 84.25 104 PHE A N 1
ATOM 832 C CA . PHE A 1 104 ? 52.989 -14.618 -33.525 1.00 84.25 104 PHE A CA 1
ATOM 833 C C . PHE A 1 104 ? 53.975 -13.520 -33.105 1.00 84.25 104 PHE A C 1
ATOM 835 O O . PHE A 1 104 ? 54.932 -13.261 -33.835 1.00 84.25 104 PHE A O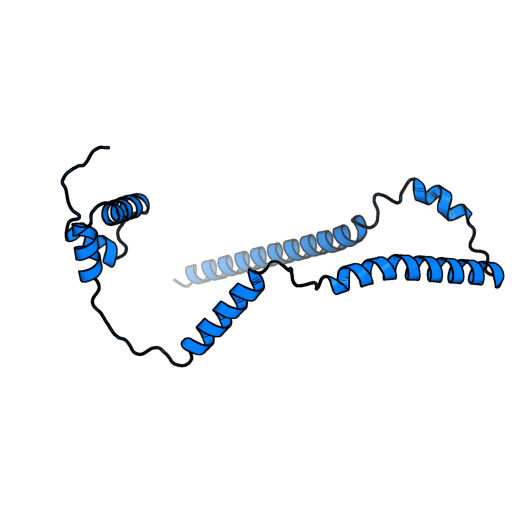 1
ATOM 842 N N . THR A 1 105 ? 53.811 -12.911 -31.925 1.00 77.44 105 THR A N 1
ATOM 843 C CA . THR A 1 105 ? 54.758 -11.903 -31.412 1.00 77.44 105 THR A CA 1
ATOM 844 C C . THR A 1 105 ? 56.123 -12.510 -31.090 1.00 77.44 105 THR A C 1
ATOM 846 O O . THR A 1 105 ? 57.145 -11.943 -31.471 1.00 77.44 105 THR A O 1
ATOM 849 N N . ILE A 1 106 ? 56.159 -13.710 -30.498 1.00 75.31 106 ILE A N 1
ATOM 850 C CA . ILE A 1 106 ? 57.411 -14.444 -30.248 1.00 75.31 106 ILE A CA 1
ATOM 851 C C . ILE A 1 106 ? 58.092 -14.840 -31.569 1.00 75.31 106 ILE A C 1
ATOM 853 O O . ILE A 1 106 ? 59.312 -14.721 -31.689 1.00 75.31 106 ILE A O 1
ATOM 857 N N . SER A 1 107 ? 57.318 -15.282 -32.567 1.00 71.88 107 SER A N 1
ATOM 858 C CA . SER A 1 107 ? 57.835 -15.687 -33.882 1.00 71.88 107 SER A CA 1
ATOM 859 C C . SER A 1 107 ? 58.305 -14.509 -34.740 1.00 71.88 107 SER A C 1
ATOM 861 O O . SER A 1 107 ? 59.203 -14.681 -35.557 1.00 71.88 107 SER A O 1
ATOM 863 N N . SER A 1 108 ? 57.734 -13.315 -34.556 1.00 68.50 108 SER A N 1
ATOM 864 C CA . SER A 1 108 ? 58.075 -12.102 -35.321 1.00 68.50 108 SER A CA 1
ATOM 865 C C . SER A 1 108 ? 59.296 -11.353 -34.759 1.00 68.50 108 SER A C 1
ATOM 867 O O . SER A 1 108 ? 59.529 -10.195 -35.092 1.00 68.50 108 SER A O 1
ATOM 869 N N . GLY A 1 109 ? 60.088 -12.001 -33.895 1.00 62.94 109 GLY A N 1
ATOM 870 C CA . GLY A 1 109 ? 61.382 -11.499 -33.421 1.00 62.94 109 GLY A CA 1
ATOM 871 C C . GLY A 1 109 ? 61.332 -10.571 -32.204 1.00 62.94 109 GLY A C 1
ATOM 872 O O . GLY A 1 109 ? 62.384 -10.213 -31.678 1.00 62.94 109 GLY A O 1
ATOM 873 N N . SER A 1 110 ? 60.153 -10.226 -31.683 1.00 60.09 110 SER A N 1
ATOM 874 C CA . SER A 1 110 ? 60.026 -9.463 -30.436 1.00 60.09 110 SER A CA 1
ATOM 875 C C . SER A 1 110 ? 59.846 -10.416 -29.256 1.00 60.09 110 SER A C 1
ATOM 877 O O . SER A 1 110 ? 58.745 -10.626 -28.769 1.00 60.09 110 SER A O 1
ATOM 879 N N . ARG A 1 111 ? 60.945 -11.024 -28.789 1.00 58.03 111 ARG A N 1
ATOM 880 C CA . ARG A 1 111 ? 60.977 -11.857 -27.572 1.00 58.03 111 ARG A CA 1
ATOM 881 C C . ARG A 1 111 ? 60.585 -11.017 -26.342 1.00 58.03 111 ARG A C 1
ATOM 883 O O . ARG A 1 111 ? 61.415 -10.221 -25.901 1.00 58.03 111 ARG A O 1
ATOM 890 N N . PRO A 1 112 ? 59.405 -11.193 -25.715 1.00 59.47 112 PRO A N 1
ATOM 891 C CA . PRO A 1 112 ? 59.198 -10.645 -24.388 1.00 59.47 112 PRO A CA 1
ATOM 892 C C . PRO A 1 112 ? 59.920 -11.565 -23.399 1.00 59.47 112 PRO A C 1
ATOM 894 O O . PRO A 1 112 ? 59.653 -12.764 -23.329 1.00 59.47 112 PRO A O 1
ATOM 897 N N . THR A 1 113 ? 60.872 -11.021 -22.651 1.00 53.09 113 THR A N 1
ATOM 898 C CA . THR A 1 113 ? 61.604 -11.726 -21.596 1.00 53.09 113 THR A CA 1
ATOM 899 C C . THR A 1 113 ? 60.633 -12.361 -20.588 1.00 53.09 113 THR A C 1
ATOM 901 O O . THR A 1 113 ? 60.087 -11.698 -19.708 1.00 53.09 113 THR A O 1
ATOM 904 N N . ILE A 1 114 ? 60.447 -13.683 -20.689 1.00 54.31 114 ILE A N 1
ATOM 905 C CA . ILE A 1 114 ? 59.617 -14.535 -19.810 1.00 54.31 114 ILE A CA 1
ATOM 906 C C . ILE A 1 114 ? 60.178 -14.612 -18.366 1.00 54.31 114 ILE A C 1
ATOM 908 O O . ILE A 1 114 ? 59.659 -15.339 -17.529 1.00 54.31 114 ILE A O 1
ATOM 912 N N . GLN A 1 115 ? 61.212 -13.845 -18.003 1.00 48.22 115 GLN A N 1
ATOM 913 C CA . GLN A 1 115 ? 61.668 -13.763 -16.606 1.00 48.22 115 GLN A CA 1
ATOM 914 C C . GLN A 1 115 ? 60.754 -12.892 -15.724 1.00 48.22 115 GLN A C 1
ATOM 916 O O . GLN A 1 115 ? 60.688 -13.123 -14.521 1.00 48.22 115 GLN A O 1
ATOM 921 N N . ALA A 1 116 ? 59.935 -11.999 -16.295 1.00 48.53 116 ALA A N 1
ATOM 922 C CA . ALA A 1 116 ? 59.032 -11.140 -15.514 1.00 48.53 116 ALA A CA 1
ATOM 923 C C . ALA A 1 116 ? 57.733 -11.828 -15.023 1.00 48.53 116 ALA A C 1
ATOM 925 O O . ALA A 1 116 ? 56.979 -11.250 -14.240 1.00 48.53 116 ALA A O 1
ATOM 926 N N . LEU A 1 117 ? 57.439 -13.062 -15.462 1.00 47.75 117 LEU A N 1
ATOM 927 C CA . LEU A 1 117 ? 56.225 -13.797 -15.059 1.00 47.75 117 LEU A CA 1
ATOM 928 C C . LEU A 1 117 ? 56.435 -14.729 -13.856 1.00 47.75 117 LEU A C 1
ATOM 930 O O . LEU A 1 117 ? 55.451 -15.171 -13.260 1.00 47.75 117 LEU A O 1
ATOM 934 N N . LYS A 1 118 ? 57.687 -15.021 -13.475 1.00 45.31 118 LYS A N 1
ATOM 935 C CA . LYS A 1 118 ? 57.980 -15.875 -12.312 1.00 45.31 118 LYS A CA 1
ATOM 936 C C . LYS A 1 118 ? 57.907 -15.094 -10.996 1.00 45.31 118 LYS A C 1
ATOM 938 O O . LYS A 1 118 ? 57.425 -15.634 -10.007 1.00 45.31 118 LYS A O 1
ATOM 943 N N . GLU A 1 119 ? 58.256 -13.808 -11.008 1.00 43.91 119 GLU A N 1
ATOM 944 C CA . GLU A 1 119 ? 58.123 -12.926 -9.837 1.00 43.91 119 GLU A CA 1
ATOM 945 C C . GLU A 1 119 ? 56.689 -12.405 -9.642 1.00 43.91 119 GLU A C 1
ATOM 947 O O . GLU A 1 119 ? 56.245 -12.209 -8.512 1.00 43.91 119 GLU A O 1
ATOM 952 N N . LYS A 1 120 ? 55.889 -12.299 -10.712 1.00 44.12 120 LYS A N 1
ATOM 953 C CA . LYS A 1 120 ? 54.478 -11.883 -10.613 1.00 44.12 120 LYS A CA 1
ATOM 954 C C . LYS A 1 120 ? 53.514 -12.952 -10.086 1.00 44.12 120 LYS A C 1
ATOM 956 O O . LYS A 1 120 ? 52.336 -12.663 -9.934 1.00 44.12 120 LYS A O 1
ATOM 961 N N . LYS A 1 121 ? 53.955 -14.170 -9.752 1.00 40.75 121 LYS A N 1
ATOM 962 C CA . LYS A 1 121 ? 53.099 -15.124 -9.013 1.00 40.75 121 LYS A CA 1
ATOM 963 C C . LYS A 1 121 ? 53.182 -14.978 -7.491 1.00 40.75 121 LYS A C 1
ATOM 965 O O . LYS A 1 121 ? 52.324 -15.525 -6.811 1.00 40.75 121 LYS A O 1
ATOM 970 N N . ALA A 1 122 ? 54.123 -14.187 -6.971 1.00 42.16 122 ALA A N 1
ATOM 971 C CA . ALA A 1 122 ? 54.173 -13.835 -5.550 1.00 42.16 122 ALA A CA 1
ATOM 972 C C . ALA A 1 122 ? 53.447 -12.510 -5.215 1.00 42.16 122 ALA A C 1
ATOM 974 O O . ALA A 1 122 ? 53.394 -12.131 -4.052 1.00 42.16 122 ALA A O 1
ATOM 975 N N . SER A 1 123 ? 52.871 -11.803 -6.201 1.00 40.47 123 SER A N 1
ATOM 976 C CA . SER A 1 123 ? 52.278 -10.465 -5.989 1.00 40.47 123 SER A CA 1
ATOM 977 C C . SER A 1 123 ? 51.027 -10.130 -6.827 1.00 40.47 123 SER A C 1
ATOM 979 O O . SER A 1 123 ? 50.602 -8.979 -6.863 1.00 40.47 123 SER A O 1
ATOM 981 N N . VAL A 1 124 ? 50.385 -11.099 -7.496 1.00 46.91 124 VAL A N 1
ATOM 982 C CA . VAL A 1 124 ? 49.178 -10.849 -8.333 1.00 46.91 124 VAL A CA 1
ATOM 983 C C . VAL A 1 124 ? 47.842 -11.001 -7.586 1.00 46.91 124 VAL A C 1
ATOM 985 O O . VAL A 1 124 ? 46.786 -10.668 -8.122 1.00 46.91 124 VAL A O 1
ATOM 988 N N . GLN A 1 125 ? 47.867 -11.367 -6.307 1.00 45.41 125 GLN A N 1
ATOM 989 C CA . GLN A 1 125 ? 46.776 -11.057 -5.383 1.00 45.41 125 GLN A CA 1
ATOM 990 C C . GLN A 1 125 ? 47.242 -9.837 -4.585 1.00 45.41 125 GLN A C 1
ATOM 992 O O . GLN A 1 125 ? 48.252 -9.936 -3.900 1.00 45.41 125 GLN A O 1
ATOM 997 N N . THR A 1 126 ? 46.551 -8.697 -4.703 1.00 48.00 126 THR A N 1
ATOM 998 C CA . THR A 1 126 ? 46.916 -7.356 -4.168 1.00 48.00 126 THR A CA 1
ATOM 999 C C . THR A 1 126 ? 47.608 -6.422 -5.173 1.00 48.00 126 THR A C 1
ATOM 1001 O O . THR A 1 126 ? 48.743 -6.023 -4.970 1.00 48.00 126 THR A O 1
ATOM 1004 N N . GLN A 1 127 ? 46.927 -6.002 -6.250 1.00 46.94 127 GLN A N 1
ATOM 1005 C CA . GLN A 1 127 ? 47.261 -4.703 -6.884 1.00 46.94 127 GLN A CA 1
ATOM 1006 C C . GLN A 1 127 ? 46.179 -4.102 -7.795 1.00 46.94 127 GLN A C 1
ATOM 1008 O O . GLN A 1 127 ? 46.248 -2.915 -8.093 1.00 46.94 127 GLN A O 1
ATOM 1013 N N . LYS A 1 128 ? 45.128 -4.842 -8.183 1.00 40.75 128 LYS A N 1
ATOM 1014 C CA . LYS A 1 128 ? 43.981 -4.229 -8.888 1.00 40.75 128 LYS A CA 1
ATOM 1015 C C . LYS A 1 128 ? 42.991 -3.520 -7.948 1.00 40.75 128 LYS A C 1
ATOM 1017 O O . LYS A 1 128 ? 42.180 -2.731 -8.410 1.00 40.75 128 LYS A O 1
ATOM 1022 N N . GLU A 1 129 ? 43.081 -3.766 -6.642 1.00 44.72 129 GLU A N 1
ATOM 1023 C CA . GLU A 1 129 ? 42.232 -3.122 -5.632 1.00 44.72 129 GLU A CA 1
ATOM 1024 C C . GLU A 1 129 ? 42.836 -1.819 -5.084 1.00 44.72 129 GLU A C 1
ATOM 1026 O O . GLU A 1 129 ? 42.096 -0.987 -4.577 1.00 44.72 129 GLU A O 1
ATOM 1031 N N . LEU A 1 130 ? 44.150 -1.583 -5.225 1.00 47.41 130 LEU A N 1
ATOM 1032 C CA . LEU A 1 130 ? 44.837 -0.472 -4.548 1.00 47.41 130 LEU A CA 1
ATOM 1033 C C . LEU A 1 130 ? 44.862 0.847 -5.343 1.00 47.41 130 LEU A C 1
ATOM 1035 O O . LEU A 1 130 ? 44.843 1.914 -4.743 1.00 47.41 130 LEU A O 1
ATOM 1039 N N . GLU A 1 131 ? 44.869 0.820 -6.675 1.00 44.34 131 GLU A N 1
ATOM 1040 C CA . GLU A 1 131 ? 44.907 2.065 -7.466 1.00 44.34 131 GLU A CA 1
ATOM 1041 C C . GLU A 1 131 ? 43.530 2.748 -7.533 1.00 44.34 131 GLU A C 1
ATOM 1043 O O . GLU A 1 131 ? 43.429 3.970 -7.442 1.00 44.34 131 GLU A O 1
ATOM 1048 N N . THR A 1 132 ? 42.446 1.965 -7.593 1.00 50.66 132 THR A N 1
ATOM 1049 C CA . THR A 1 132 ? 41.072 2.496 -7.579 1.00 50.66 132 THR A CA 1
ATOM 1050 C C . THR A 1 132 ? 40.646 2.937 -6.177 1.00 50.66 132 THR A C 1
ATOM 1052 O O . THR A 1 132 ? 39.941 3.933 -6.040 1.00 50.66 132 THR A O 1
ATOM 1055 N N . THR A 1 133 ? 41.109 2.256 -5.119 1.00 52.53 133 THR A N 1
ATOM 1056 C CA . THR A 1 133 ? 40.851 2.692 -3.734 1.00 52.53 133 THR A CA 1
ATOM 1057 C C . THR A 1 133 ? 41.708 3.888 -3.338 1.00 52.53 133 THR A C 1
ATOM 1059 O O . THR A 1 133 ? 41.182 4.774 -2.673 1.00 52.53 133 THR A O 1
ATOM 1062 N N . LYS A 1 134 ? 42.969 4.005 -3.787 1.00 56.03 134 LYS A N 1
ATOM 1063 C CA . LYS A 1 134 ? 43.772 5.226 -3.580 1.00 56.03 134 LYS A CA 1
ATOM 1064 C C . LYS A 1 134 ? 43.145 6.444 -4.253 1.00 56.03 134 LYS A C 1
ATOM 1066 O O . LYS A 1 134 ? 43.038 7.475 -3.597 1.00 56.03 134 LYS A O 1
ATOM 1071 N N . SER A 1 135 ? 42.691 6.330 -5.509 1.00 59.78 135 SER A N 1
ATOM 1072 C CA . SER A 1 135 ? 42.057 7.458 -6.213 1.00 59.78 135 SER A CA 1
ATOM 1073 C C . SER A 1 135 ? 40.702 7.835 -5.607 1.00 59.78 135 SER A C 1
ATOM 1075 O O . SER A 1 135 ? 40.334 9.007 -5.584 1.00 59.78 135 SER A O 1
ATOM 1077 N N . PHE A 1 136 ? 39.954 6.854 -5.098 1.00 73.25 136 PHE A N 1
ATOM 1078 C CA . PHE A 1 136 ? 38.676 7.089 -4.432 1.00 73.25 136 PHE A CA 1
ATOM 1079 C C . PHE A 1 136 ? 38.859 7.695 -3.033 1.00 73.25 136 PHE A C 1
ATOM 1081 O O . PHE A 1 136 ? 38.191 8.664 -2.686 1.00 73.25 136 PHE A O 1
ATOM 1088 N N . THR A 1 137 ? 39.819 7.190 -2.256 1.00 78.62 137 THR A N 1
ATOM 1089 C CA . THR A 1 137 ? 40.118 7.679 -0.899 1.00 78.62 137 THR A CA 1
ATOM 1090 C C . THR A 1 137 ? 40.693 9.090 -0.932 1.00 78.62 137 THR A C 1
ATOM 1092 O O . THR A 1 137 ? 40.302 9.926 -0.120 1.00 78.62 137 THR A O 1
ATOM 1095 N N . SER A 1 138 ? 41.572 9.398 -1.893 1.00 72.88 138 SER A N 1
ATOM 1096 C CA . SER A 1 138 ? 42.075 10.762 -2.075 1.00 72.88 138 SER A CA 1
ATOM 1097 C C . SER A 1 138 ? 40.956 11.722 -2.484 1.00 72.88 138 SER A C 1
ATOM 1099 O O . SER A 1 138 ? 40.872 12.812 -1.925 1.00 72.88 138 SER A O 1
ATOM 1101 N N . SER A 1 139 ? 40.041 11.291 -3.361 1.00 79.81 139 SER A N 1
ATOM 1102 C CA . SER A 1 139 ? 38.868 12.084 -3.757 1.00 79.81 139 SER A CA 1
ATOM 1103 C C . SER A 1 139 ? 37.930 12.363 -2.575 1.00 79.81 139 SER A C 1
ATOM 1105 O O . SER A 1 139 ? 37.466 13.493 -2.415 1.00 79.81 139 SER A O 1
ATOM 1107 N N . ILE A 1 140 ? 37.703 11.374 -1.700 1.00 87.69 140 ILE A N 1
ATOM 1108 C CA . ILE A 1 140 ? 36.929 11.557 -0.462 1.00 87.69 140 ILE A CA 1
ATOM 1109 C C . ILE A 1 140 ? 37.632 12.546 0.465 1.00 87.69 140 ILE A C 1
ATOM 1111 O O . ILE A 1 140 ? 36.999 13.494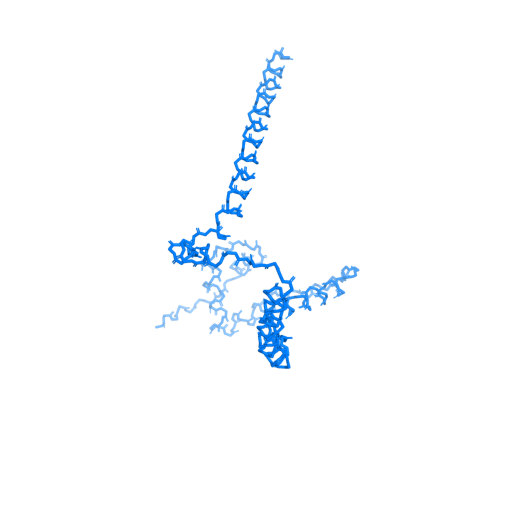 0.926 1.00 87.69 140 ILE A O 1
ATOM 1115 N N . ASN A 1 141 ? 38.934 12.381 0.692 1.00 86.75 141 ASN A N 1
ATOM 1116 C CA . ASN A 1 141 ? 39.688 13.256 1.584 1.00 86.75 141 ASN A CA 1
ATOM 1117 C C . ASN A 1 141 ? 39.675 14.719 1.103 1.00 86.75 141 ASN A C 1
ATOM 1119 O O . ASN A 1 141 ? 39.456 15.636 1.893 1.00 86.75 141 ASN A O 1
ATOM 1123 N N . THR A 1 142 ? 39.818 14.951 -0.206 1.00 89.88 142 THR A N 1
ATOM 1124 C CA . THR A 1 142 ? 39.697 16.293 -0.794 1.00 89.88 142 THR A CA 1
ATOM 1125 C C . THR A 1 142 ? 38.285 16.858 -0.630 1.00 89.88 142 THR A C 1
ATOM 1127 O O . THR A 1 142 ? 38.141 18.022 -0.256 1.00 89.88 142 THR A O 1
ATOM 1130 N N . SER A 1 143 ? 37.243 16.046 -0.845 1.00 88.44 143 SER A N 1
ATOM 1131 C CA . SER A 1 143 ? 35.851 16.485 -0.674 1.00 88.44 143 SER A CA 1
ATOM 1132 C C . SER A 1 143 ? 35.504 16.820 0.783 1.00 88.44 143 SER A C 1
ATOM 1134 O O . SER A 1 143 ? 34.858 17.833 1.042 1.00 88.44 143 SER A O 1
ATOM 1136 N N . MET A 1 144 ? 36.003 16.036 1.744 1.00 86.69 144 MET A N 1
ATOM 1137 C CA . MET A 1 144 ? 35.801 16.279 3.174 1.00 86.69 144 MET A CA 1
ATOM 1138 C C . MET A 1 144 ? 36.527 17.544 3.636 1.00 86.69 144 MET A C 1
ATOM 1140 O O . MET A 1 144 ? 35.956 18.330 4.388 1.00 86.69 144 MET A O 1
ATOM 1144 N N . ASN A 1 145 ? 37.744 17.792 3.145 1.00 92.31 145 ASN A N 1
ATOM 1145 C CA . ASN A 1 145 ? 38.481 19.011 3.476 1.00 92.31 145 ASN A CA 1
ATOM 1146 C C . ASN A 1 145 ? 37.832 20.275 2.870 1.00 92.31 145 ASN A C 1
ATOM 1148 O O . ASN A 1 145 ? 37.755 21.321 3.518 1.00 92.31 145 ASN A O 1
ATOM 1152 N N . ALA A 1 146 ? 37.306 20.181 1.645 1.00 90.38 146 ALA A N 1
ATOM 1153 C CA . ALA A 1 146 ? 36.563 21.276 1.019 1.00 90.38 146 ALA A CA 1
ATOM 1154 C C . ALA A 1 146 ? 35.262 21.593 1.781 1.00 90.38 146 ALA A C 1
ATOM 1156 O O . ALA A 1 146 ? 34.939 22.754 2.014 1.00 90.38 146 ALA A O 1
ATOM 1157 N N . PHE A 1 147 ? 34.547 20.566 2.241 1.00 92.88 147 PHE A N 1
ATOM 1158 C CA . PHE A 1 147 ? 33.346 20.746 3.053 1.00 92.88 147 PHE A CA 1
ATOM 1159 C C . PHE A 1 147 ? 33.657 21.342 4.435 1.00 92.88 147 PHE A C 1
ATOM 1161 O O . PHE A 1 147 ? 32.981 22.271 4.871 1.00 92.88 147 PHE A O 1
ATOM 1168 N N . ALA A 1 148 ? 34.715 20.873 5.104 1.00 90.88 148 ALA A N 1
ATOM 1169 C CA . ALA A 1 148 ? 35.137 21.406 6.399 1.00 90.88 148 ALA A CA 1
ATOM 1170 C C . ALA A 1 148 ? 35.503 22.898 6.320 1.00 90.88 148 ALA A C 1
ATOM 1172 O O . ALA A 1 148 ? 35.088 23.688 7.168 1.00 90.88 148 ALA A O 1
ATOM 1173 N N . THR A 1 149 ? 36.223 23.305 5.271 1.00 88.88 149 THR A N 1
ATOM 1174 C CA . THR A 1 149 ? 36.545 24.724 5.047 1.00 88.88 149 THR A CA 1
ATOM 1175 C C . THR A 1 149 ? 35.302 25.544 4.698 1.00 88.88 149 THR A C 1
ATOM 1177 O O . THR A 1 149 ? 35.154 26.656 5.202 1.00 88.88 149 THR A O 1
ATOM 1180 N N . GLN A 1 150 ? 34.361 24.990 3.927 1.00 91.25 150 GLN A N 1
ATOM 1181 C CA . GLN A 1 150 ? 33.089 25.649 3.626 1.00 91.25 150 GLN A CA 1
ATOM 1182 C C . GLN A 1 150 ? 32.239 25.880 4.884 1.00 91.25 150 GLN A C 1
ATOM 1184 O O . GLN A 1 150 ? 31.726 26.984 5.065 1.00 91.25 150 GLN A O 1
ATOM 1189 N N . ILE A 1 151 ? 32.137 24.891 5.779 1.00 91.94 151 ILE A N 1
ATOM 1190 C CA . ILE A 1 151 ? 31.445 25.049 7.067 1.00 91.94 151 ILE A CA 1
ATOM 1191 C C . ILE A 1 151 ? 32.131 26.111 7.916 1.00 91.94 151 ILE A C 1
ATOM 1193 O O . ILE A 1 151 ? 31.458 26.989 8.447 1.00 91.94 151 ILE A O 1
ATOM 1197 N N . ASN A 1 152 ? 33.456 26.047 8.049 1.00 89.81 152 ASN A N 1
ATOM 1198 C CA . ASN A 1 152 ? 34.184 26.980 8.900 1.00 89.81 152 ASN A CA 1
ATOM 1199 C C . ASN A 1 152 ? 34.022 28.431 8.417 1.00 89.81 152 ASN A C 1
ATOM 1201 O O . ASN A 1 152 ? 33.775 29.334 9.215 1.00 89.81 152 ASN A O 1
ATOM 1205 N N . ASN A 1 153 ? 34.069 28.643 7.101 1.00 87.62 153 ASN A N 1
ATOM 1206 C CA . ASN A 1 153 ? 33.853 29.959 6.507 1.00 87.62 153 ASN A CA 1
ATOM 1207 C C . ASN A 1 153 ? 32.404 30.434 6.702 1.00 87.62 153 ASN A C 1
ATOM 1209 O O . ASN A 1 153 ? 32.191 31.577 7.100 1.00 87.62 153 ASN A O 1
ATOM 1213 N N . HIS A 1 154 ? 31.417 29.554 6.516 1.00 89.19 154 HIS A N 1
ATOM 1214 C CA . HIS A 1 154 ? 30.006 29.872 6.760 1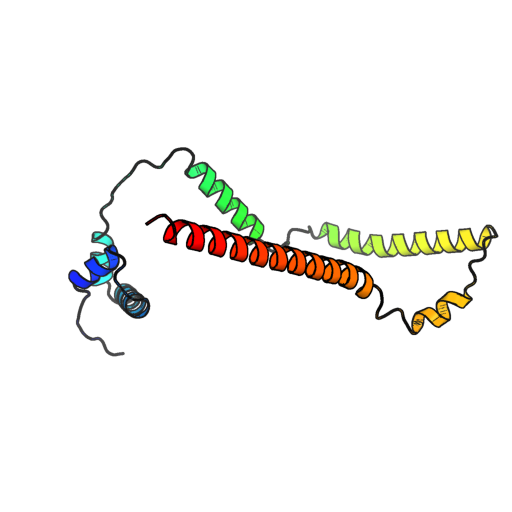.00 89.19 154 HIS A CA 1
ATOM 1215 C C . HIS A 1 154 ? 29.715 30.169 8.240 1.00 89.19 154 HIS A C 1
ATOM 1217 O O . HIS A 1 154 ? 28.905 31.028 8.577 1.00 89.19 154 HIS A O 1
ATOM 1223 N N . MET A 1 155 ? 30.400 29.485 9.155 1.00 79.75 155 MET A N 1
ATOM 1224 C CA . MET A 1 155 ? 30.274 29.742 10.585 1.00 79.75 155 MET A CA 1
ATOM 1225 C C . MET A 1 155 ? 30.872 31.102 10.947 1.00 79.75 155 MET A C 1
ATOM 1227 O O . MET A 1 155 ? 30.253 31.859 11.691 1.00 79.75 155 MET A O 1
ATOM 1231 N N . SER A 1 156 ? 32.023 31.458 10.368 1.00 76.56 156 SER A N 1
ATOM 1232 C CA . SER A 1 156 ? 32.608 32.786 10.564 1.00 76.56 156 SER A CA 1
ATOM 1233 C C . SER A 1 156 ? 31.719 33.911 10.019 1.00 76.56 156 SER A C 1
ATOM 1235 O O . SER A 1 156 ? 31.592 34.937 10.686 1.00 76.56 156 SER A O 1
ATOM 1237 N N . SER A 1 157 ? 31.032 33.702 8.885 1.00 79.12 157 SER A N 1
ATOM 1238 C CA . SER A 1 157 ? 30.108 34.698 8.330 1.00 79.12 157 SER A CA 1
ATOM 1239 C C . SER A 1 157 ? 28.848 34.868 9.183 1.00 79.12 157 SER A C 1
ATOM 1241 O O . SER A 1 157 ? 28.465 35.997 9.477 1.00 79.12 157 SER A O 1
ATOM 1243 N N . ILE A 1 158 ? 28.252 33.775 9.681 1.00 79.00 158 ILE A N 1
ATOM 1244 C CA . ILE A 1 158 ? 27.098 33.851 10.598 1.00 79.00 158 ILE A CA 1
ATOM 1245 C C . ILE A 1 158 ? 27.470 34.595 11.882 1.00 79.00 158 ILE A C 1
ATOM 1247 O O . ILE A 1 158 ? 26.696 35.417 12.373 1.00 79.00 158 ILE A O 1
ATOM 1251 N N . VAL A 1 159 ? 28.650 34.316 12.443 1.00 76.25 159 VAL A N 1
ATOM 1252 C CA . VAL A 1 159 ? 29.115 34.982 13.665 1.00 76.25 159 VAL A CA 1
ATOM 1253 C C . VAL A 1 159 ? 29.327 36.477 13.418 1.00 76.25 159 VAL A C 1
ATOM 1255 O O . VAL A 1 159 ? 28.931 37.280 14.264 1.00 76.25 159 VAL A O 1
ATOM 1258 N N . SER A 1 160 ? 29.872 36.875 12.263 1.00 70.75 160 SER A N 1
ATOM 1259 C CA . SER A 1 160 ? 30.003 38.294 11.915 1.00 70.75 160 SER A CA 1
ATOM 1260 C C . SER A 1 160 ? 28.659 38.982 11.660 1.00 70.75 160 SER A C 1
ATOM 1262 O O . SER A 1 160 ? 28.485 40.118 12.097 1.00 70.75 160 SER A O 1
ATOM 1264 N N . ASP A 1 161 ? 27.696 38.303 11.033 1.00 70.31 161 ASP A N 1
ATOM 1265 C CA . ASP A 1 161 ? 26.357 38.855 10.785 1.00 70.31 161 ASP A CA 1
ATOM 1266 C C . ASP A 1 161 ? 25.582 39.016 12.101 1.00 70.31 161 ASP A C 1
ATOM 1268 O O . ASP A 1 161 ? 25.012 40.074 12.369 1.00 70.31 161 ASP A O 1
ATOM 1272 N N . THR A 1 162 ? 25.694 38.036 13.003 1.00 65.19 162 THR A N 1
ATOM 1273 C CA . THR A 1 162 ? 25.097 38.087 14.349 1.00 65.19 162 THR A CA 1
ATOM 1274 C C . THR A 1 162 ? 25.744 39.170 15.228 1.00 65.19 162 THR A C 1
ATOM 1276 O O . THR A 1 162 ? 25.065 39.821 16.023 1.00 65.19 162 THR A O 1
ATOM 1279 N N . ALA A 1 163 ? 27.057 39.402 15.104 1.00 60.38 163 ALA A N 1
ATOM 1280 C CA . ALA A 1 163 ? 27.764 40.463 15.831 1.00 60.38 163 ALA A CA 1
ATOM 1281 C C . ALA A 1 163 ? 27.458 41.873 15.288 1.00 60.38 163 ALA A C 1
ATOM 1283 O O . ALA A 1 163 ? 27.540 42.857 16.030 1.00 60.38 163 ALA A O 1
ATOM 1284 N N . ARG A 1 164 ? 27.089 41.973 14.006 1.00 58.19 164 ARG A N 1
ATOM 1285 C CA . ARG A 1 164 ? 26.702 43.221 13.344 1.00 58.19 164 ARG A CA 1
ATOM 1286 C C . ARG A 1 164 ? 25.252 43.612 13.650 1.00 58.19 164 ARG A C 1
ATOM 1288 O O . ARG A 1 164 ? 24.980 44.796 13.807 1.00 58.19 164 ARG A O 1
ATOM 1295 N N . GLU A 1 165 ? 24.357 42.642 13.827 1.00 57.88 165 GLU A N 1
ATOM 1296 C CA . GLU A 1 165 ? 22.961 42.879 14.230 1.00 57.88 165 GLU A CA 1
ATOM 1297 C C . GLU A 1 165 ? 22.839 43.364 15.691 1.00 57.88 165 GLU A C 1
ATOM 1299 O O . GLU A 1 165 ? 21.985 44.187 16.002 1.00 57.88 165 GLU A O 1
ATOM 1304 N N . LYS A 1 166 ? 23.755 42.945 16.581 1.00 57.22 166 LYS A N 1
ATOM 1305 C CA . LYS A 1 166 ? 23.789 43.381 17.994 1.00 57.22 166 LYS A CA 1
ATOM 1306 C C . LYS A 1 166 ? 24.459 44.739 18.258 1.00 57.22 166 LYS A C 1
ATOM 1308 O O . LYS A 1 166 ? 24.332 45.243 19.364 1.00 57.22 166 LYS A O 1
ATOM 1313 N N . ASN A 1 167 ? 25.174 45.316 17.287 1.00 56.84 167 ASN A N 1
ATOM 1314 C CA . ASN A 1 167 ? 25.789 46.656 17.387 1.00 56.84 167 ASN A CA 1
ATOM 1315 C C . ASN A 1 167 ? 24.978 47.751 16.663 1.00 56.84 167 ASN A C 1
ATOM 1317 O O . ASN A 1 167 ? 25.422 48.895 16.591 1.00 56.84 167 ASN A O 1
ATOM 1321 N N . ALA A 1 168 ? 23.822 47.402 16.088 1.00 54.34 168 ALA A N 1
ATOM 1322 C CA . ALA A 1 168 ? 22.906 48.328 15.418 1.00 54.34 168 ALA A CA 1
ATOM 1323 C C . ALA A 1 168 ? 21.619 48.598 16.231 1.00 54.34 168 ALA A C 1
ATOM 1325 O O . ALA A 1 168 ? 20.679 49.188 15.697 1.00 54.34 168 ALA A O 1
ATOM 1326 N N . GLN A 1 169 ? 21.586 48.169 17.500 1.00 46.34 169 GLN A N 1
ATOM 1327 C CA . GLN A 1 169 ? 20.575 48.515 18.506 1.00 46.34 169 GLN A CA 1
ATOM 1328 C C . GLN A 1 169 ? 21.200 49.350 19.618 1.00 46.34 169 GLN A C 1
ATOM 1330 O O . GLN A 1 169 ? 22.312 48.984 20.060 1.00 46.34 169 GLN A O 1
#

Organism: NCBI:txid2606634

Radius of gyration: 34.58 Å; chains: 1; bounding box: 80×68×61 Å

pLDDT: mean 75.67, std 18.34, range [35.44, 96.62]